Protein AF-A0A3D4FDH8-F1 (afdb_monomer)

Foldseek 3Di:
DQLVDADPVRDRDDDDDDLPPVLVDQADDPVSPDRAPCCVQPVVRDPPPPDDRDDPVVSVVVSVVSNVD

Solvent-accessible surface area (backbone atoms only — not comparable to full-atom values): 4470 Å² total; per-residue (Å²): 96,78,73,90,52,61,50,99,87,63,52,33,68,60,79,80,75,80,62,62,52,47,68,78,51,70,60,35,78,93,81,52,84,22,71,43,71,62,40,45,63,64,77,66,34,71,89,54,87,84,59,80,77,82,52,78,87,52,47,62,61,48,53,55,52,44,50,72,63

pLDDT: mean 86.18, std 11.77, range [54.22, 97.94]

Secondary structure (DSSP, 8-state):
-B-S---TT---BPPPPP-TTGGG-S-BSSS--BSSHHIIIIII--S-TTSPPPPHHHHHHHHHHHHT-

Sequence (69 aa):
YKVGIQDEAGEADFNPPSLRGLSQRDDLFHDNRAHSIEAVLVDHGHPDPTAPPIAQKDLEPLIHFLLSL

Radius of gyration: 13.43 Å; Cα contacts (8 Å, |Δi|>4): 58; chains: 1; bounding box: 31×19×42 Å

Mean predicted aligned error: 5.88 Å

Structure (mmCIF, N/CA/C/O backbone):
data_AF-A0A3D4FDH8-F1
#
_entry.id   AF-A0A3D4FDH8-F1
#
loop_
_atom_site.group_PDB
_atom_site.id
_atom_site.type_symbol
_atom_site.label_atom_id
_atom_site.label_alt_id
_atom_site.label_comp_id
_atom_site.label_asym_id
_atom_site.label_entity_id
_atom_site.label_seq_id
_atom_site.pdbx_PDB_ins_code
_atom_site.Cartn_x
_atom_site.Cartn_y
_atom_site.Cartn_z
_atom_site.occupancy
_atom_site.B_iso_or_equiv
_atom_site.auth_seq_id
_atom_site.auth_comp_id
_atom_site.auth_asym_id
_atom_site.auth_atom_id
_atom_site.pdbx_PDB_model_num
ATOM 1 N N . TYR A 1 1 ? 6.821 1.669 -12.904 1.00 54.22 1 TYR A N 1
ATOM 2 C CA . TYR A 1 1 ? 7.545 0.603 -12.184 1.00 54.22 1 TYR A CA 1
ATOM 3 C C . TYR A 1 1 ? 7.138 -0.722 -12.800 1.00 54.22 1 TY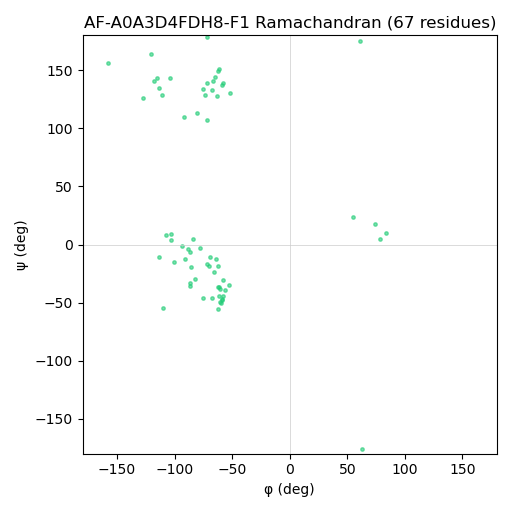R A C 1
ATOM 5 O O . TYR A 1 1 ? 5.956 -0.915 -13.060 1.00 54.22 1 TYR A O 1
ATOM 13 N N . LYS A 1 2 ? 8.095 -1.633 -13.019 1.00 54.91 2 LYS A N 1
ATOM 14 C CA . LYS A 1 2 ? 7.815 -2.933 -13.639 1.00 54.91 2 LYS A CA 1
ATOM 15 C C . LYS A 1 2 ? 7.057 -3.833 -12.665 1.00 54.91 2 LYS A C 1
ATOM 17 O O . LYS A 1 2 ? 7.637 -4.324 -11.704 1.00 54.91 2 LYS A O 1
ATOM 22 N N . VAL A 1 3 ? 5.768 -4.040 -12.914 1.00 61.28 3 VAL A N 1
ATOM 23 C CA . VAL A 1 3 ? 4.854 -4.815 -12.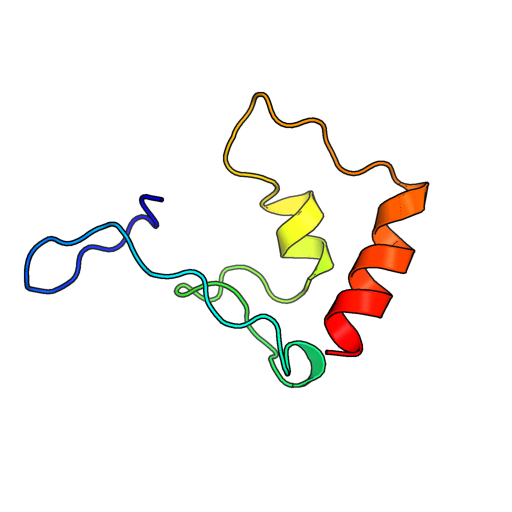047 1.00 61.28 3 VAL A CA 1
ATOM 24 C C . VAL A 1 3 ? 4.890 -6.328 -12.279 1.00 61.28 3 VAL A C 1
ATOM 26 O O . VAL A 1 3 ? 4.121 -7.046 -11.659 1.00 61.28 3 VAL A O 1
ATOM 29 N N . GLY A 1 4 ? 5.772 -6.838 -13.144 1.00 58.03 4 GLY A N 1
ATOM 30 C CA . GLY A 1 4 ? 5.863 -8.279 -13.428 1.00 58.03 4 GLY A CA 1
ATOM 31 C C . GLY A 1 4 ? 4.786 -8.812 -14.382 1.00 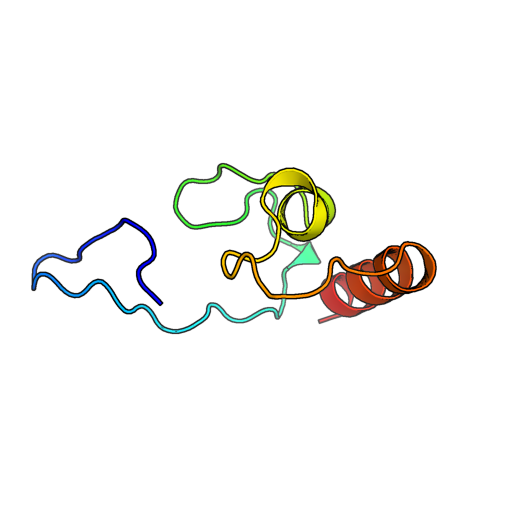58.03 4 GLY A C 1
ATOM 32 O O . GLY A 1 4 ? 4.767 -10.004 -14.666 1.00 58.03 4 GLY A O 1
ATOM 33 N N . ILE A 1 5 ? 3.950 -7.926 -14.923 1.00 57.38 5 ILE A N 1
ATOM 34 C CA . ILE A 1 5 ? 2.999 -8.180 -16.009 1.00 57.38 5 ILE A CA 1
ATOM 35 C C . ILE A 1 5 ? 3.419 -7.346 -17.218 1.00 57.38 5 ILE A C 1
ATOM 37 O O . ILE A 1 5 ? 3.916 -6.231 -17.057 1.00 57.38 5 ILE A O 1
ATOM 41 N N . GLN A 1 6 ? 3.241 -7.910 -18.408 1.00 66.56 6 GLN A N 1
ATOM 42 C CA . GLN A 1 6 ? 3.310 -7.192 -19.677 1.00 66.56 6 GLN A CA 1
ATOM 43 C C . GLN A 1 6 ? 1.919 -7.206 -20.290 1.00 66.56 6 GLN A C 1
ATOM 45 O O . GLN A 1 6 ? 1.258 -8.248 -20.284 1.00 66.56 6 GLN A O 1
ATOM 50 N N . ASP A 1 7 ? 1.470 -6.059 -20.786 1.00 70.00 7 ASP A N 1
ATOM 51 C CA . ASP A 1 7 ? 0.288 -6.034 -21.639 1.00 70.00 7 ASP A CA 1
ATOM 52 C C . ASP A 1 7 ? 0.588 -6.639 -23.026 1.00 70.00 7 ASP A C 1
ATOM 54 O O . ASP A 1 7 ? 1.708 -7.059 -23.329 1.00 70.00 7 ASP A O 1
ATOM 58 N N . GLU A 1 8 ? -0.426 -6.698 -23.888 1.00 67.19 8 GLU A N 1
ATOM 59 C CA . GLU A 1 8 ? -0.310 -7.253 -25.245 1.00 67.19 8 GLU A CA 1
ATOM 60 C C . GLU A 1 8 ? 0.673 -6.473 -26.141 1.00 67.19 8 GLU A C 1
ATOM 62 O O . GLU A 1 8 ? 1.141 -7.003 -27.150 1.00 67.19 8 GLU A O 1
ATOM 67 N N . ALA A 1 9 ? 1.011 -5.233 -25.771 1.00 73.62 9 ALA A N 1
ATOM 68 C CA . ALA A 1 9 ? 1.999 -4.394 -26.441 1.00 73.62 9 ALA A CA 1
ATOM 69 C C . ALA A 1 9 ? 3.407 -4.502 -25.815 1.00 73.62 9 ALA A C 1
ATOM 71 O O . ALA A 1 9 ? 4.351 -3.898 -26.329 1.00 73.62 9 ALA A O 1
ATOM 72 N N . GLY A 1 10 ? 3.575 -5.293 -24.748 1.00 69.44 10 GLY A N 1
ATOM 73 C CA . GLY A 1 10 ? 4.835 -5.468 -24.025 1.00 69.44 10 GLY A CA 1
ATOM 74 C C . GLY A 1 10 ? 5.116 -4.387 -22.977 1.00 69.44 10 GLY A C 1
ATOM 75 O O . GLY A 1 10 ? 6.233 -4.343 -22.449 1.00 69.44 10 GLY A O 1
ATOM 76 N N . GLU A 1 11 ? 4.142 -3.526 -22.666 1.00 72.06 11 GLU A N 1
ATOM 77 C CA . GLU A 1 11 ? 4.294 -2.465 -21.676 1.00 72.06 11 GLU A CA 1
ATOM 78 C C . GLU A 1 11 ? 4.284 -3.054 -20.265 1.00 72.06 11 GLU A C 1
ATOM 80 O O . GLU A 1 11 ? 3.414 -3.844 -19.893 1.00 72.06 11 GLU A O 1
ATOM 85 N N . ALA A 1 12 ? 5.297 -2.683 -19.486 1.00 69.12 12 ALA A N 1
ATOM 86 C CA . ALA A 1 12 ? 5.502 -3.158 -18.121 1.00 69.12 12 ALA A CA 1
ATOM 87 C C . ALA A 1 12 ? 5.331 -2.035 -17.091 1.00 69.12 12 ALA A C 1
ATOM 89 O O . ALA A 1 12 ? 5.294 -2.316 -15.888 1.00 69.12 12 ALA A O 1
ATOM 90 N N . ASP A 1 13 ? 5.248 -0.780 -17.542 1.00 67.81 13 ASP A N 1
ATOM 91 C CA . ASP A 1 13 ? 4.933 0.370 -16.713 1.00 67.81 13 ASP A CA 1
ATOM 92 C C . ASP A 1 13 ? 3.429 0.635 -16.709 1.00 67.81 13 ASP A C 1
ATOM 94 O O . ASP A 1 13 ? 2.826 1.108 -17.668 1.00 67.81 13 ASP A O 1
ATOM 98 N N . PHE A 1 14 ? 2.825 0.365 -15.558 1.00 69.62 14 PHE A N 1
ATOM 99 C CA . PHE A 1 14 ? 1.419 0.635 -15.319 1.00 69.62 14 PHE A CA 1
ATOM 100 C C . PHE A 1 14 ? 1.289 1.880 -14.453 1.00 69.62 14 PHE A C 1
ATOM 102 O O . PHE A 1 14 ? 2.080 2.107 -13.530 1.00 69.62 14 PHE A O 1
ATOM 109 N N . ASN A 1 15 ? 0.262 2.679 -14.736 1.00 74.06 15 ASN A N 1
ATOM 110 C CA . ASN A 1 15 ? -0.096 3.785 -13.864 1.00 74.06 15 ASN A CA 1
ATOM 111 C C . ASN A 1 15 ? -0.406 3.260 -12.455 1.00 74.06 15 ASN A C 1
ATOM 113 O O . ASN A 1 15 ? -1.094 2.240 -12.323 1.00 74.06 15 ASN A O 1
ATOM 117 N N . PRO A 1 16 ? 0.037 3.968 -11.403 1.00 80.50 16 PRO A N 1
ATOM 118 C CA . PRO A 1 16 ? -0.398 3.667 -10.055 1.00 80.50 16 PRO A CA 1
ATOM 119 C C . PRO A 1 16 ? -1.915 3.598 -9.943 1.00 80.50 16 PRO A C 1
ATOM 121 O O . PRO A 1 16 ? -2.597 4.512 -10.419 1.00 80.50 16 PRO A O 1
ATOM 124 N N . PRO A 1 17 ? -2.462 2.528 -9.331 1.00 85.19 17 PRO A N 1
ATOM 125 C CA . PRO A 1 17 ? -3.887 2.466 -9.076 1.00 85.19 17 PRO A CA 1
ATOM 126 C C . PRO A 1 17 ? -4.288 3.606 -8.133 1.00 85.19 17 PRO A C 1
ATOM 128 O O . PRO A 1 17 ? -3.5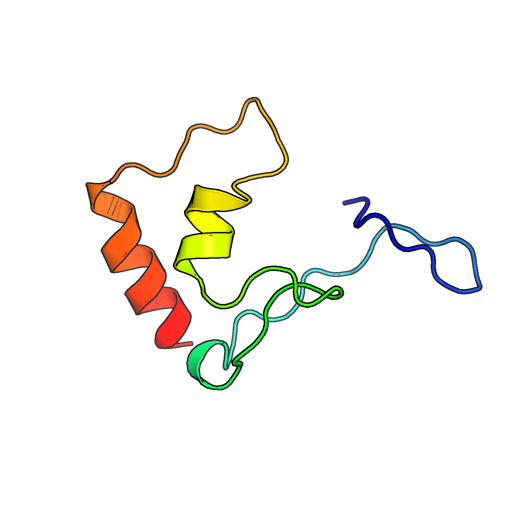20 4.023 -7.264 1.00 85.19 17 PRO A O 1
ATOM 131 N N . SER A 1 18 ? -5.520 4.094 -8.282 1.00 89.38 18 SER A N 1
ATOM 132 C CA . SER A 1 18 ? -6.112 4.994 -7.290 1.00 89.38 18 SER A CA 1
ATOM 133 C C . SER A 1 18 ? -6.155 4.308 -5.923 1.00 89.38 18 SER A C 1
ATOM 135 O O . SER A 1 18 ? -6.550 3.148 -5.823 1.00 89.38 18 SER A O 1
ATOM 137 N N . LEU A 1 19 ? -5.805 5.056 -4.874 1.00 92.75 19 LEU A N 1
ATOM 138 C CA . LEU A 1 19 ? -5.911 4.609 -3.481 1.00 92.75 19 LEU A CA 1
ATOM 139 C C . LEU A 1 19 ? -7.286 4.913 -2.856 1.00 92.75 19 LEU A C 1
ATOM 141 O O . LEU A 1 19 ? -7.535 4.542 -1.716 1.00 92.75 19 LEU A O 1
ATOM 145 N N . ARG A 1 20 ? -8.188 5.590 -3.578 1.00 94.19 20 ARG A N 1
ATOM 146 C CA . ARG A 1 20 ? -9.564 5.835 -3.109 1.00 94.19 20 ARG A CA 1
ATOM 147 C C . ARG A 1 20 ? -10.394 4.558 -3.128 1.00 94.19 20 ARG A C 1
ATOM 149 O O . ARG A 1 20 ? -10.321 3.808 -4.103 1.00 94.19 20 ARG A O 1
ATOM 156 N N . GLY A 1 21 ? -11.211 4.358 -2.095 1.00 92.94 21 GLY A N 1
ATOM 157 C CA . GLY A 1 21 ? -12.079 3.191 -1.961 1.00 92.94 21 GLY A CA 1
ATOM 158 C C . GLY A 1 21 ? -11.341 1.905 -1.586 1.00 92.94 21 GLY A C 1
ATOM 159 O O . GLY A 1 21 ? -11.901 0.826 -1.758 1.00 92.94 21 GLY A O 1
ATOM 160 N N . LEU A 1 22 ? -10.104 1.987 -1.075 1.00 92.88 22 LEU A N 1
ATOM 161 C CA . LEU A 1 22 ? -9.358 0.809 -0.610 1.00 92.88 22 LEU A CA 1
ATOM 162 C C . LEU A 1 22 ? -10.106 0.034 0.481 1.00 92.88 22 LEU A C 1
ATOM 164 O O . LEU A 1 22 ? -9.997 -1.184 0.529 1.00 92.88 22 LEU A O 1
ATOM 168 N N . SER A 1 23 ? -10.915 0.713 1.297 1.00 92.56 23 SER A N 1
ATOM 169 C CA . SER A 1 23 ? -11.765 0.087 2.320 1.00 92.56 23 SER A CA 1
ATOM 170 C C . SER A 1 23 ? -12.859 -0.834 1.769 1.00 92.56 23 SER A C 1
ATOM 172 O O . SER A 1 23 ? -13.469 -1.568 2.539 1.00 92.56 23 SER A O 1
ATOM 174 N N . GLN A 1 24 ? -13.118 -0.803 0.460 1.00 92.50 24 GLN A N 1
ATOM 175 C CA . GLN A 1 24 ? -14.12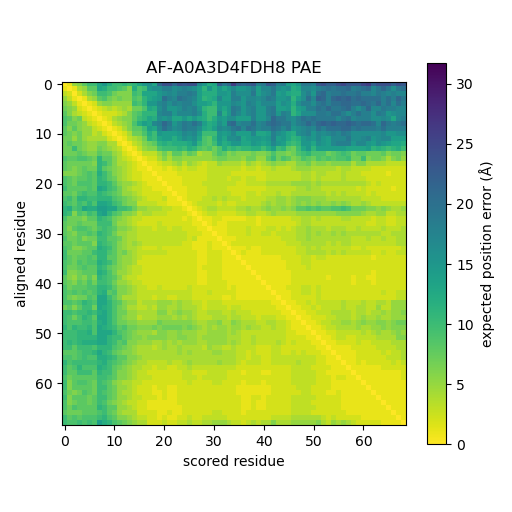5 -1.630 -0.212 1.00 92.50 24 GLN A CA 1
ATOM 176 C C . GLN A 1 24 ? -13.506 -2.815 -0.971 1.00 92.50 24 GLN A C 1
ATOM 178 O O . GLN A 1 24 ? -14.220 -3.501 -1.701 1.00 92.50 24 GLN A O 1
ATOM 183 N N . ARG A 1 25 ? -12.183 -3.021 -0.881 1.00 89.56 25 ARG A N 1
ATOM 184 C CA . ARG A 1 25 ? -11.462 -4.062 -1.628 1.00 89.56 25 ARG A CA 1
ATOM 185 C C . ARG A 1 25 ? -10.959 -5.138 -0.673 1.00 89.56 25 ARG A C 1
ATOM 187 O O . ARG A 1 25 ? -10.265 -4.819 0.286 1.00 89.56 25 ARG A O 1
ATOM 194 N N . ASP A 1 26 ? -11.261 -6.389 -1.000 1.00 85.12 26 ASP A N 1
ATOM 195 C CA . ASP A 1 26 ? -10.813 -7.552 -0.225 1.00 85.12 26 ASP A CA 1
ATOM 196 C C . ASP A 1 26 ? -9.416 -8.036 -0.662 1.00 85.12 26 ASP A C 1
ATOM 198 O O . ASP A 1 26 ? -8.619 -8.465 0.168 1.00 85.12 26 ASP A O 1
ATOM 202 N N . ASP A 1 27 ? -9.091 -7.892 -1.953 1.00 91.62 27 ASP A N 1
ATOM 203 C CA . ASP A 1 27 ? -7.800 -8.267 -2.537 1.00 91.62 27 ASP A CA 1
ATOM 204 C C . ASP A 1 27 ? -7.065 -7.049 -3.119 1.00 91.62 27 ASP A C 1
ATOM 206 O O . ASP A 1 27 ? -7.654 -6.152 -3.741 1.00 91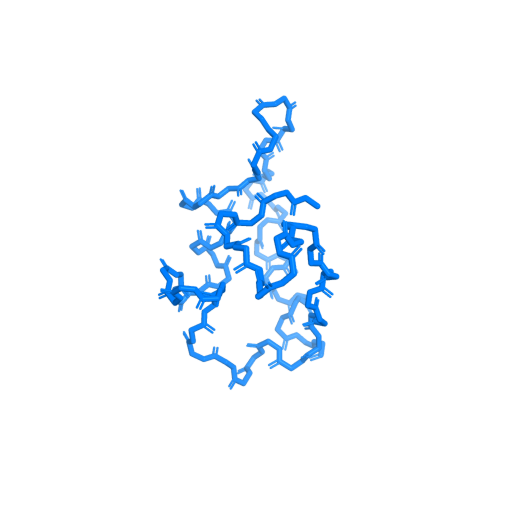.62 27 ASP A O 1
ATOM 210 N N . LEU A 1 28 ? -5.749 -7.028 -2.919 1.00 91.00 28 LEU A N 1
ATOM 211 C CA . LEU A 1 28 ? -4.822 -5.990 -3.354 1.00 91.00 28 LEU A CA 1
ATOM 212 C C . LEU A 1 28 ? -3.751 -6.574 -4.282 1.00 91.00 28 LEU A C 1
ATOM 214 O O . LEU A 1 28 ? -3.521 -7.782 -4.341 1.00 91.00 28 LEU A O 1
ATOM 218 N N . PHE A 1 29 ? -3.066 -5.673 -4.990 1.00 88.44 29 PHE A N 1
ATOM 219 C CA . PHE A 1 29 ? -2.277 -5.980 -6.186 1.00 88.44 29 PHE A CA 1
ATOM 220 C C . PHE A 1 29 ? -3.121 -6.570 -7.324 1.00 88.44 29 PHE A C 1
ATOM 222 O O . PHE A 1 29 ? -4.333 -6.720 -7.225 1.00 88.44 29 PHE A O 1
ATOM 229 N N . HIS A 1 30 ? -2.489 -6.783 -8.473 1.00 82.12 30 HIS A N 1
ATOM 230 C CA . HIS A 1 30 ? -3.150 -7.288 -9.679 1.00 82.12 30 HIS A CA 1
ATOM 231 C C . HIS A 1 30 ? -3.229 -8.822 -9.704 1.00 82.12 30 HIS A C 1
ATOM 233 O O . HIS A 1 30 ? -4.024 -9.385 -10.447 1.00 82.12 30 HIS A O 1
ATOM 239 N N . ASP A 1 31 ? -2.387 -9.485 -8.915 1.00 87.38 31 ASP A N 1
ATOM 240 C CA . ASP A 1 31 ? -2.292 -10.934 -8.750 1.00 87.38 31 ASP A CA 1
ATOM 241 C C . ASP A 1 31 ? -2.938 -11.413 -7.437 1.00 87.38 31 ASP A C 1
ATOM 243 O O . ASP A 1 31 ? -2.802 -12.580 -7.077 1.00 87.38 31 ASP A O 1
ATOM 247 N N . ASN A 1 32 ? -3.645 -10.520 -6.729 1.00 89.38 32 ASN A N 1
ATOM 248 C CA . ASN A 1 32 ? -4.373 -10.785 -5.484 1.00 89.38 32 ASN A CA 1
ATOM 249 C C . ASN A 1 32 ? -3.519 -11.398 -4.363 1.00 89.38 32 ASN A C 1
ATOM 251 O O . ASN A 1 32 ? -4.038 -12.061 -3.469 1.00 89.38 32 ASN A O 1
ATOM 255 N N . ARG A 1 33 ? -2.196 -11.199 -4.384 1.00 90.81 33 ARG A N 1
ATOM 256 C CA . ARG A 1 33 ? -1.285 -11.805 -3.397 1.00 90.81 33 ARG A CA 1
ATOM 257 C C . ARG A 1 33 ? -1.264 -11.104 -2.034 1.00 90.81 33 ARG A C 1
ATOM 259 O O . ARG A 1 33 ? -0.514 -11.518 -1.150 1.00 90.81 33 ARG A O 1
ATOM 266 N N . ALA A 1 34 ? -1.996 -10.003 -1.874 1.00 94.81 34 ALA A N 1
ATOM 267 C CA . ALA A 1 34 ? -2.114 -9.282 -0.612 1.00 94.81 34 ALA A CA 1
ATOM 268 C C . ALA A 1 34 ? -3.588 -9.078 -0.261 1.00 94.81 34 ALA A C 1
ATOM 270 O O . ALA A 1 34 ? -4.332 -8.504 -1.045 1.00 94.81 34 ALA A O 1
ATOM 271 N N . HIS A 1 35 ? -3.983 -9.502 0.938 1.00 94.12 35 HIS A N 1
ATOM 272 C CA . HIS A 1 35 ? -5.379 -9.477 1.402 1.00 94.12 35 HIS A CA 1
ATOM 273 C C . HIS A 1 35 ? -5.638 -8.396 2.466 1.00 94.12 35 HIS A C 1
ATOM 275 O O . HIS A 1 35 ? -6.676 -8.371 3.118 1.00 94.12 35 HIS A O 1
ATOM 281 N N . SER A 1 36 ? -4.658 -7.522 2.707 1.00 94.00 36 SER A N 1
ATOM 282 C CA . SER A 1 36 ? -4.783 -6.392 3.625 1.00 94.00 36 SER A CA 1
ATOM 283 C C . SER A 1 36 ? -3.767 -5.302 3.287 1.00 94.00 36 SER A C 1
ATOM 285 O O . SER A 1 36 ? -2.716 -5.566 2.695 1.00 94.00 36 SER A O 1
ATOM 287 N N . ILE A 1 37 ? -4.063 -4.058 3.681 1.00 94.50 37 ILE A N 1
ATOM 288 C CA . ILE A 1 37 ? -3.118 -2.938 3.538 1.00 94.50 37 ILE A CA 1
ATOM 289 C C . ILE A 1 37 ? -1.856 -3.204 4.368 1.00 94.50 37 ILE A C 1
ATOM 291 O O . ILE A 1 37 ? -0.755 -2.899 3.922 1.00 94.50 37 ILE A O 1
ATOM 295 N N . GLU A 1 38 ? -1.997 -3.824 5.540 1.00 94.62 38 GLU A N 1
ATOM 296 C CA . GLU A 1 38 ? -0.859 -4.240 6.361 1.00 94.62 38 GLU A CA 1
ATOM 297 C C . GLU A 1 38 ? 0.065 -5.201 5.599 1.00 94.62 38 GLU A C 1
ATOM 299 O O . GLU A 1 38 ? 1.264 -4.945 5.525 1.00 94.62 38 GLU A O 1
ATOM 304 N N . ALA A 1 39 ? -0.480 -6.228 4.936 1.00 94.81 39 ALA A N 1
ATOM 305 C CA . ALA A 1 39 ? 0.311 -7.162 4.134 1.00 94.81 39 ALA A CA 1
ATOM 306 C C . ALA A 1 39 ? 1.047 -6.449 2.986 1.00 94.81 39 ALA A C 1
ATOM 308 O O . ALA A 1 39 ? 2.202 -6.754 2.696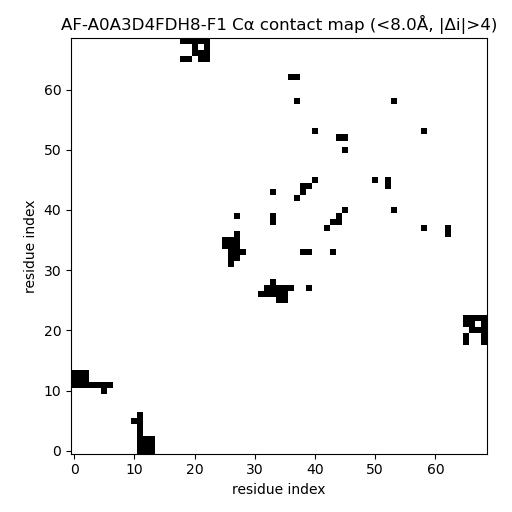 1.00 94.81 39 ALA A O 1
ATOM 309 N N . VAL A 1 40 ? 0.419 -5.453 2.347 1.00 93.44 40 VAL A N 1
ATOM 310 C CA . VAL A 1 40 ? 1.085 -4.626 1.323 1.00 93.44 40 VAL A CA 1
ATOM 311 C C . VAL A 1 40 ? 2.284 -3.872 1.905 1.00 93.44 40 VAL A C 1
ATOM 313 O O . VAL A 1 40 ? 3.338 -3.825 1.275 1.00 93.44 40 VAL A O 1
ATOM 316 N N . LEU A 1 41 ? 2.132 -3.278 3.088 1.00 93.56 41 LEU A N 1
ATOM 317 C CA . LEU A 1 41 ? 3.140 -2.403 3.688 1.00 93.56 41 LEU A CA 1
ATOM 318 C C . LEU A 1 41 ? 4.258 -3.161 4.423 1.00 93.56 41 LEU A C 1
ATOM 320 O O . LEU A 1 41 ? 5.379 -2.654 4.480 1.00 93.56 41 LEU A O 1
ATOM 324 N N . VAL A 1 42 ? 3.964 -4.342 4.974 1.00 93.31 42 VAL A N 1
ATOM 325 C CA . VAL A 1 42 ? 4.872 -5.109 5.844 1.00 93.31 42 VAL A CA 1
ATOM 326 C C . VAL A 1 42 ? 5.389 -6.370 5.155 1.00 93.31 42 VAL A C 1
ATOM 328 O O . VAL A 1 42 ? 6.602 -6.539 5.054 1.00 93.31 42 VAL A O 1
ATOM 331 N N . ASP A 1 43 ? 4.497 -7.230 4.656 1.00 93.12 43 ASP A N 1
ATOM 332 C CA . ASP A 1 43 ? 4.889 -8.534 4.100 1.00 93.12 43 ASP A CA 1
ATOM 333 C C . ASP A 1 43 ? 5.523 -8.390 2.713 1.00 93.12 43 ASP A C 1
ATOM 335 O O . ASP A 1 43 ? 6.562 -8.985 2.425 1.00 93.12 43 ASP A O 1
ATOM 339 N N . HIS A 1 44 ? 4.898 -7.587 1.846 1.00 91.50 44 HIS A N 1
ATOM 340 C CA . HIS A 1 44 ? 5.409 -7.303 0.500 1.00 91.50 44 HIS A CA 1
ATOM 341 C C . HIS A 1 44 ? 6.392 -6.133 0.498 1.00 91.50 44 HIS A C 1
ATOM 343 O O . HIS A 1 44 ? 7.370 -6.157 -0.249 1.00 91.50 44 HIS A O 1
ATOM 349 N N . GLY A 1 45 ? 6.145 -5.135 1.349 1.00 89.44 45 GLY A N 1
ATOM 350 C CA . GLY A 1 45 ? 7.020 -3.987 1.544 1.00 89.44 45 GLY A CA 1
ATOM 351 C C . GLY A 1 45 ? 7.208 -3.115 0.299 1.00 89.44 45 GLY A C 1
ATOM 352 O O . GLY A 1 45 ? 6.602 -3.305 -0.759 1.00 89.44 45 GLY A O 1
ATOM 353 N N . HIS A 1 46 ? 8.070 -2.107 0.430 1.00 88.31 46 HIS A N 1
ATOM 354 C CA . HIS A 1 46 ? 8.434 -1.261 -0.700 1.00 88.31 46 HIS A CA 1
ATOM 355 C C . HIS A 1 46 ? 9.412 -2.015 -1.628 1.00 88.31 46 HIS A C 1
ATOM 357 O O . HIS A 1 46 ? 10.385 -2.588 -1.140 1.00 88.31 4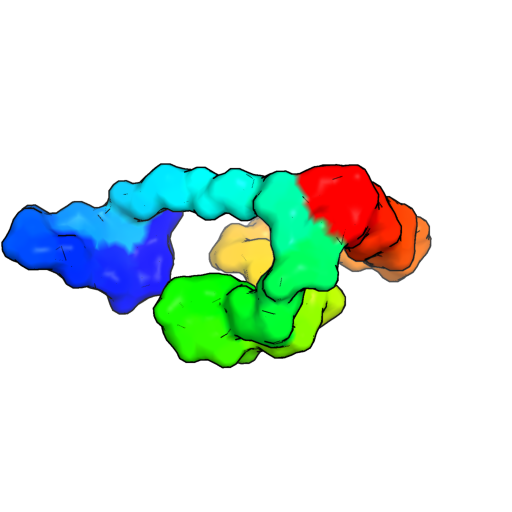6 HIS A O 1
ATOM 363 N N . PRO A 1 47 ? 9.214 -2.003 -2.961 1.00 83.75 47 PRO A N 1
ATOM 364 C CA . PRO A 1 47 ? 10.054 -2.767 -3.891 1.00 83.75 47 PRO A CA 1
ATOM 365 C C . PRO A 1 47 ? 11.488 -2.228 -4.024 1.00 83.75 47 PRO A C 1
ATOM 367 O O . PRO A 1 47 ? 12.363 -2.934 -4.518 1.00 83.75 47 PRO A O 1
ATOM 370 N N . ASP A 1 48 ? 11.733 -0.978 -3.622 1.00 86.81 48 ASP A N 1
ATOM 371 C CA . ASP A 1 48 ? 13.085 -0.419 -3.511 1.00 86.81 48 ASP A CA 1
ATOM 372 C C . ASP A 1 48 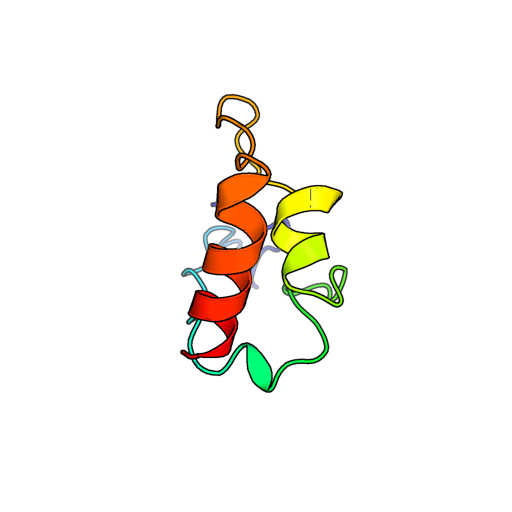? 13.738 -0.880 -2.194 1.00 86.81 48 ASP A C 1
ATOM 374 O O . ASP A 1 48 ? 13.295 -0.439 -1.130 1.00 86.81 48 ASP A O 1
ATOM 378 N N . PRO A 1 49 ? 14.803 -1.705 -2.239 1.00 85.19 49 PRO A N 1
ATOM 379 C CA . PRO A 1 49 ? 15.474 -2.216 -1.044 1.00 85.19 49 PRO A CA 1
ATOM 380 C C . PRO A 1 49 ? 16.242 -1.138 -0.267 1.00 85.19 49 PRO A C 1
ATOM 382 O O . PRO A 1 49 ? 16.714 -1.399 0.838 1.00 85.19 49 PRO A O 1
ATOM 385 N N . THR A 1 50 ? 16.414 0.056 -0.841 1.00 92.12 50 THR A N 1
ATOM 386 C CA . THR A 1 50 ? 17.053 1.199 -0.178 1.00 92.12 50 THR A CA 1
ATOM 387 C C . THR A 1 50 ? 16.053 2.088 0.560 1.00 92.12 50 THR A C 1
ATOM 389 O O . THR A 1 50 ? 16.463 2.927 1.365 1.00 92.12 50 THR A O 1
ATOM 392 N N . ALA A 1 51 ? 14.749 1.900 0.323 1.00 88.44 51 ALA A N 1
ATOM 393 C CA . ALA A 1 51 ? 13.716 2.626 1.041 1.00 88.44 51 ALA A CA 1
ATOM 394 C C . ALA A 1 51 ? 13.710 2.199 2.519 1.00 88.44 51 ALA A C 1
ATOM 396 O O . ALA A 1 51 ? 13.740 1.002 2.819 1.00 88.44 51 ALA A O 1
ATOM 397 N N . PRO A 1 52 ? 13.666 3.153 3.464 1.00 90.44 52 PRO A N 1
ATOM 398 C CA . PRO A 1 52 ? 13.563 2.808 4.870 1.00 90.44 52 PRO A CA 1
ATOM 399 C C . PRO A 1 52 ? 12.219 2.114 5.137 1.00 90.44 52 PRO A C 1
ATOM 401 O O . PRO A 1 52 ? 11.202 2.505 4.554 1.00 90.44 52 PRO A O 1
ATOM 404 N N . PRO A 1 53 ? 12.181 1.119 6.038 1.00 88.62 53 PRO A N 1
ATOM 405 C CA . PRO A 1 53 ? 10.923 0.526 6.457 1.00 88.62 53 PRO A CA 1
ATOM 406 C C . PRO A 1 53 ? 10.041 1.580 7.132 1.00 88.62 53 PRO A C 1
ATOM 408 O O . PRO A 1 53 ? 10.530 2.525 7.761 1.00 88.62 53 PRO A O 1
ATOM 411 N N . ILE A 1 54 ? 8.727 1.390 7.033 1.00 91.94 54 ILE A N 1
ATOM 412 C CA . ILE A 1 54 ? 7.761 2.219 7.752 1.00 91.94 54 ILE A CA 1
ATOM 413 C C . ILE A 1 54 ? 7.984 2.010 9.250 1.00 91.94 54 ILE A C 1
ATOM 415 O O . ILE A 1 54 ? 8.027 0.879 9.736 1.00 91.94 54 ILE A O 1
ATOM 419 N N . ALA A 1 55 ? 8.151 3.100 9.996 1.00 93.38 55 ALA A N 1
ATOM 420 C CA . ALA A 1 55 ? 8.306 3.001 11.438 1.00 93.38 55 ALA A CA 1
ATOM 421 C C . ALA A 1 55 ? 6.999 2.501 12.066 1.00 93.38 55 ALA A C 1
ATOM 423 O O . ALA A 1 55 ? 5.918 2.955 11.699 1.00 93.38 55 ALA A O 1
ATOM 424 N N . GLN A 1 56 ? 7.092 1.628 13.074 1.00 91.25 56 GLN A N 1
ATOM 425 C CA . GLN A 1 56 ? 5.916 1.009 13.705 1.00 91.25 56 GLN A CA 1
ATOM 426 C C . GLN A 1 56 ? 4.865 2.028 14.177 1.00 91.25 56 GLN A C 1
ATOM 428 O O . GLN A 1 56 ? 3.668 1.777 14.098 1.00 91.25 56 GLN A O 1
ATOM 433 N N . LYS A 1 57 ? 5.315 3.199 14.645 1.00 95.62 57 LYS A N 1
ATOM 434 C CA . LYS A 1 57 ? 4.447 4.297 15.098 1.00 95.62 57 LYS A CA 1
ATOM 435 C C . LYS A 1 57 ? 3.605 4.930 13.978 1.00 95.62 57 LYS A C 1
ATOM 437 O O . LYS A 1 57 ? 2.586 5.541 14.275 1.00 95.62 57 LYS A O 1
ATOM 442 N N . ASP A 1 58 ? 4.053 4.816 12.728 1.00 96.25 58 ASP A N 1
ATOM 443 C CA . ASP A 1 58 ? 3.448 5.456 11.557 1.00 96.25 58 ASP A CA 1
ATOM 444 C C . ASP A 1 58 ? 2.568 4.473 10.764 1.00 96.25 58 ASP A C 1
ATOM 446 O O . ASP A 1 58 ? 1.740 4.908 9.965 1.00 96.25 58 ASP A O 1
ATOM 450 N N . LEU A 1 59 ? 2.699 3.162 11.013 1.00 95.75 59 LEU A N 1
ATOM 451 C CA . LEU A 1 59 ? 1.958 2.112 10.308 1.00 95.75 59 LEU A CA 1
ATOM 452 C C . LEU A 1 59 ? 0.442 2.233 10.520 1.00 95.75 59 LEU A C 1
ATOM 454 O O . LEU A 1 59 ? -0.307 2.361 9.556 1.00 95.75 59 LEU A O 1
ATOM 458 N N . GLU A 1 60 ? -0.001 2.250 11.777 1.00 96.19 60 GLU A N 1
ATOM 459 C CA . GLU A 1 60 ? -1.423 2.357 12.136 1.00 96.19 60 GLU A CA 1
ATOM 460 C C . GLU A 1 60 ? -2.076 3.649 11.604 1.00 96.19 60 GLU A C 1
ATOM 462 O O . GLU A 1 60 ? -3.090 3.565 10.904 1.00 96.19 60 GLU A O 1
ATOM 467 N N . PRO A 1 61 ? -1.504 4.855 11.824 1.00 97.94 61 PRO A N 1
ATOM 468 C CA . PRO A 1 61 ? -2.035 6.085 11.235 1.00 97.94 61 PRO A CA 1
ATOM 469 C C . PRO A 1 61 ? -2.136 6.044 9.708 1.00 97.94 61 PRO A C 1
ATOM 471 O O . PRO A 1 61 ? -3.105 6.554 9.144 1.00 97.94 61 PRO A O 1
ATOM 474 N N . LEU A 1 62 ? -1.150 5.444 9.036 1.00 96.50 62 LEU A N 1
ATOM 475 C CA . LEU A 1 62 ? -1.147 5.323 7.583 1.00 96.50 62 LEU A CA 1
ATOM 476 C C . LEU A 1 62 ? -2.261 4.391 7.095 1.00 96.50 62 LEU A C 1
ATOM 478 O O . LEU A 1 62 ? -2.985 4.759 6.171 1.00 96.50 62 LEU A O 1
ATOM 482 N N . ILE A 1 63 ? -2.437 3.225 7.723 1.00 96.12 63 ILE A N 1
ATOM 483 C CA . ILE A 1 63 ? -3.530 2.297 7.398 1.00 96.12 63 ILE A CA 1
ATOM 484 C C . ILE A 1 63 ? -4.880 2.995 7.588 1.00 96.12 63 ILE A C 1
ATOM 486 O O . ILE A 1 63 ? -5.714 2.984 6.681 1.00 96.12 63 ILE A O 1
ATOM 490 N N . HIS A 1 64 ? -5.074 3.677 8.719 1.00 97.31 64 HIS A N 1
ATOM 491 C CA . HIS A 1 64 ? -6.293 4.439 8.988 1.00 97.31 64 HIS A CA 1
ATOM 492 C C . HIS A 1 64 ? -6.566 5.518 7.939 1.00 97.31 64 HIS A C 1
ATOM 494 O O . HIS A 1 64 ? -7.700 5.657 7.477 1.00 97.31 64 HIS A O 1
ATOM 500 N N . PHE A 1 65 ? -5.537 6.269 7.544 1.00 97.50 65 PHE A N 1
ATOM 501 C CA . PHE A 1 65 ? -5.660 7.271 6.495 1.00 97.50 65 PHE A CA 1
ATOM 502 C C . PHE A 1 65 ? -6.083 6.634 5.168 1.00 97.50 65 PHE A C 1
ATOM 504 O O . PHE A 1 65 ? -7.061 7.084 4.576 1.00 97.50 65 PHE A O 1
ATOM 511 N N . LEU A 1 66 ? -5.415 5.562 4.735 1.00 96.38 66 LEU A N 1
ATOM 512 C CA . LEU A 1 66 ? -5.712 4.877 3.473 1.00 96.38 66 LEU A CA 1
ATOM 513 C C . LEU A 1 66 ? -7.134 4.298 3.432 1.00 96.38 66 LEU A C 1
ATOM 515 O O . LEU A 1 66 ? -7.786 4.359 2.393 1.00 96.38 66 LEU A O 1
ATOM 519 N N . LEU A 1 67 ? -7.638 3.787 4.557 1.00 95.50 67 LEU A N 1
ATOM 520 C CA . LEU A 1 67 ? -9.011 3.280 4.663 1.00 95.50 67 LEU A CA 1
ATOM 521 C C . LEU A 1 67 ? -10.078 4.388 4.661 1.00 95.50 67 LEU A C 1
ATOM 523 O O . LEU A 1 67 ? -11.249 4.100 4.413 1.00 95.50 67 LEU A O 1
ATOM 527 N N . SER A 1 68 ? -9.691 5.642 4.917 1.00 96.50 68 SER A N 1
ATOM 528 C CA . SER A 1 68 ? -10.593 6.802 4.890 1.00 96.50 68 SER A CA 1
ATOM 529 C C . SER A 1 68 ? -10.763 7.456 3.509 1.00 96.50 68 SER A C 1
ATOM 531 O O . SER A 1 68 ? -11.576 8.373 3.381 1.00 96.50 68 SER A O 1
ATOM 533 N N . LEU A 1 69 ? -9.995 7.016 2.500 1.00 93.69 69 LEU A N 1
ATOM 534 C CA . LEU A 1 69 ? -9.939 7.607 1.152 1.00 93.69 69 LEU A CA 1
ATOM 535 C C . LEU A 1 69 ? -11.064 7.179 0.205 1.00 93.69 69 LEU A C 1
ATOM 537 O O . LEU A 1 69 ? -11.471 5.996 0.216 1.00 93.69 69 LEU A O 1
#